Protein AF-A0A7V0S5T3-F1 (afdb_monomer_lite)

Structure (mmCIF, N/CA/C/O backbone):
data_AF-A0A7V0S5T3-F1
#
_entry.id   AF-A0A7V0S5T3-F1
#
loop_
_atom_site.group_PDB
_atom_site.id
_atom_site.type_symbol
_atom_site.label_atom_id
_atom_site.label_alt_id
_atom_site.label_comp_id
_atom_site.label_asym_id
_atom_site.label_entity_id
_atom_site.label_seq_id
_atom_site.pdbx_PDB_ins_code
_atom_site.Cartn_x
_atom_site.Cartn_y
_atom_site.Cartn_z
_atom_site.occupancy
_atom_site.B_iso_or_equiv
_atom_site.auth_seq_id
_atom_site.auth_comp_id
_atom_site.auth_asym_id
_atom_site.auth_atom_id
_atom_site.pdbx_PDB_model_num
ATOM 1 N N . MET A 1 1 ? -54.093 -69.136 -21.562 1.00 40.50 1 MET A N 1
ATOM 2 C CA . MET A 1 1 ? -52.974 -68.172 -21.469 1.00 40.50 1 MET A CA 1
ATOM 3 C C . MET A 1 1 ? -53.476 -66.982 -20.663 1.00 40.50 1 MET A C 1
ATOM 5 O O . MET A 1 1 ? -54.261 -66.212 -21.185 1.00 40.50 1 MET A O 1
ATOM 9 N N . GLN A 1 2 ? -53.454 -67.058 -19.335 1.00 38.94 2 GLN A N 1
ATOM 10 C CA . GLN A 1 2 ? -52.341 -66.786 -18.411 1.00 38.94 2 GLN A CA 1
ATOM 11 C C . GLN A 1 2 ? -52.020 -65.285 -18.261 1.00 38.94 2 GLN A C 1
ATOM 13 O O . GLN A 1 2 ? -51.297 -64.703 -19.057 1.00 38.94 2 GLN A O 1
ATOM 18 N N . ASN A 1 3 ? -52.545 -64.757 -17.151 1.00 38.97 3 ASN A N 1
ATOM 19 C CA . ASN A 1 3 ? -52.017 -63.712 -16.274 1.00 38.97 3 ASN A CA 1
ATOM 20 C C . A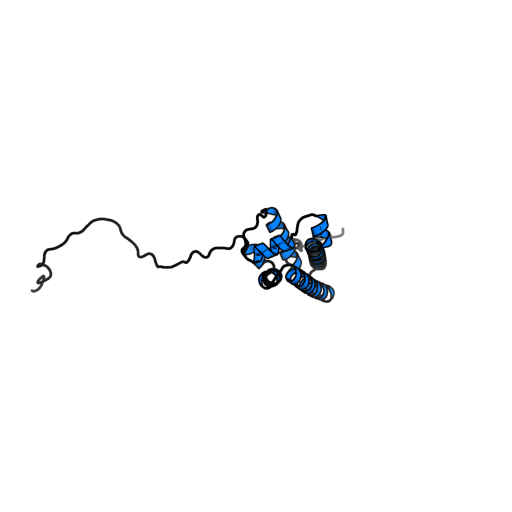SN A 1 3 ? -52.026 -62.235 -16.693 1.00 38.97 3 ASN A C 1
ATOM 22 O O . ASN A 1 3 ? -50.994 -61.607 -16.892 1.00 38.97 3 ASN A O 1
ATOM 26 N N . ILE A 1 4 ? -53.233 -61.675 -16.547 1.00 36.91 4 ILE A N 1
ATOM 27 C CA . ILE A 1 4 ? -53.536 -60.405 -15.855 1.00 36.91 4 ILE A CA 1
ATOM 28 C C . ILE A 1 4 ? -53.920 -60.711 -14.380 1.00 36.91 4 ILE A C 1
ATOM 30 O O . ILE A 1 4 ? -54.836 -60.125 -13.817 1.00 36.91 4 ILE A O 1
ATOM 34 N N . PHE A 1 5 ? -53.308 -61.706 -13.730 1.00 39.69 5 PHE A N 1
ATOM 35 C CA . PHE A 1 5 ? -53.742 -62.136 -12.394 1.00 39.69 5 PHE A CA 1
ATOM 36 C C . PHE A 1 5 ? -52.786 -61.597 -11.329 1.00 39.69 5 PHE A C 1
ATOM 38 O O . PHE A 1 5 ? -51.616 -61.968 -11.306 1.00 39.69 5 PHE A O 1
ATOM 45 N N . ASN A 1 6 ? -53.335 -60.746 -10.458 1.00 39.31 6 ASN A N 1
ATOM 46 C CA . ASN A 1 6 ? -52.792 -60.269 -9.177 1.00 39.31 6 ASN A CA 1
ATOM 47 C C . ASN A 1 6 ? -52.149 -58.878 -9.098 1.00 39.31 6 ASN A C 1
ATOM 49 O O . ASN A 1 6 ? -51.322 -58.648 -8.225 1.00 39.31 6 ASN A O 1
ATOM 53 N N . TYR A 1 7 ? -52.622 -57.904 -9.879 1.00 37.59 7 TYR A N 1
ATOM 54 C CA . TYR A 1 7 ? -52.556 -56.498 -9.427 1.00 37.59 7 TYR A CA 1
ATOM 55 C C . TYR A 1 7 ? -53.915 -55.775 -9.430 1.00 37.59 7 TYR A C 1
ATOM 57 O O . TYR A 1 7 ? -53.978 -54.555 -9.335 1.00 37.59 7 TYR A O 1
ATOM 65 N N . LEU A 1 8 ? -55.015 -56.538 -9.494 1.00 36.66 8 LEU A N 1
ATOM 66 C CA . LEU A 1 8 ? -56.398 -56.046 -9.416 1.00 36.66 8 LEU A CA 1
ATOM 67 C C . LEU A 1 8 ? -57.135 -56.526 -8.154 1.00 36.66 8 LEU A C 1
ATOM 69 O O . LEU A 1 8 ? -58.291 -56.913 -8.242 1.00 36.66 8 LEU A O 1
ATOM 73 N N . MET A 1 9 ? -56.487 -56.515 -6.987 1.00 38.47 9 MET A N 1
ATOM 74 C CA . MET A 1 9 ? -57.171 -56.632 -5.688 1.00 38.47 9 MET A CA 1
ATOM 75 C C . MET A 1 9 ? -56.323 -55.997 -4.574 1.00 38.47 9 MET A C 1
ATOM 77 O O . MET A 1 9 ? -55.687 -56.702 -3.798 1.00 38.47 9 MET A O 1
ATOM 81 N N . ASN A 1 10 ? -56.297 -54.665 -4.492 1.00 39.59 10 ASN A N 1
ATOM 82 C CA . ASN A 1 10 ? -56.599 -53.998 -3.222 1.00 39.59 10 ASN A CA 1
ATOM 83 C C . ASN A 1 10 ? -56.883 -52.500 -3.442 1.00 39.59 10 ASN A C 1
ATOM 85 O O . ASN A 1 10 ? -56.076 -51.828 -4.088 1.00 39.59 10 ASN A O 1
ATOM 89 N N . PRO A 1 11 ? -58.024 -51.983 -2.956 1.00 48.84 11 PRO A N 1
ATOM 90 C CA . PRO A 1 11 ? -58.458 -50.617 -3.177 1.00 48.84 11 PRO A CA 1
ATOM 91 C C . PRO A 1 11 ? -58.013 -49.738 -2.008 1.00 48.84 11 PRO A C 1
ATOM 93 O O . PRO A 1 11 ? -58.479 -49.936 -0.899 1.00 48.84 11 PRO A O 1
ATOM 96 N N . GLU A 1 12 ? -57.138 -48.771 -2.263 1.00 33.75 12 GLU A N 1
ATOM 97 C CA . GLU A 1 12 ? -57.080 -47.494 -1.537 1.00 33.75 12 GLU A CA 1
ATOM 98 C C . GLU A 1 12 ? -56.069 -46.590 -2.253 1.00 33.75 12 GLU A C 1
ATOM 100 O O . GLU A 1 12 ? -54.887 -46.510 -1.933 1.00 33.75 12 GLU A O 1
ATOM 105 N N . LEU A 1 13 ? -56.556 -45.921 -3.298 1.00 45.25 13 LEU A N 1
ATOM 106 C CA . LEU A 1 13 ? -56.051 -44.595 -3.633 1.00 45.25 13 LEU A CA 1
ATOM 107 C C . LEU A 1 13 ? -56.698 -43.603 -2.651 1.00 45.25 13 LEU A C 1
ATOM 109 O O . LEU A 1 13 ? -57.852 -43.784 -2.262 1.00 45.25 13 LEU A O 1
ATOM 113 N N . PRO A 1 14 ? -56.019 -42.488 -2.365 1.00 34.84 14 PRO A N 1
ATOM 114 C CA . PRO A 1 14 ? -56.401 -41.318 -3.131 1.00 34.84 14 PRO A CA 1
ATOM 115 C C . PRO A 1 14 ? -55.205 -40.710 -3.851 1.00 34.84 14 PRO A C 1
ATOM 117 O O . PRO A 1 14 ? -54.191 -40.343 -3.265 1.00 34.84 14 PRO A O 1
ATOM 120 N N . ILE A 1 15 ? -55.392 -40.562 -5.158 1.00 43.84 15 ILE A N 1
ATOM 121 C CA . ILE A 1 15 ? -54.655 -39.623 -5.988 1.00 43.84 15 ILE A CA 1
ATOM 122 C C . ILE A 1 15 ? -55.097 -38.231 -5.528 1.00 43.84 15 ILE A C 1
ATOM 124 O O . ILE A 1 15 ? -56.276 -37.898 -5.647 1.00 43.84 15 ILE A O 1
ATOM 128 N N . SER A 1 16 ? -54.174 -37.405 -5.044 1.00 32.91 16 SER A N 1
ATOM 129 C CA . SER A 1 16 ? -54.357 -35.954 -5.052 1.00 32.91 16 SER A CA 1
ATOM 130 C C . SER A 1 16 ? -53.362 -35.346 -6.030 1.00 32.91 16 SER A C 1
ATOM 132 O O . SER A 1 16 ? -52.180 -35.211 -5.743 1.00 32.91 16 SER A O 1
ATOM 134 N N . HIS A 1 17 ? -53.896 -35.087 -7.218 1.00 34.12 17 HIS A N 1
ATOM 135 C CA . HIS A 1 17 ? -53.672 -33.942 -8.089 1.00 34.12 17 HIS A CA 1
ATOM 136 C C . HIS A 1 17 ? -52.366 -33.126 -7.983 1.00 34.12 17 HIS A C 1
ATOM 138 O O . HIS A 1 17 ? -52.030 -32.552 -6.953 1.00 34.12 17 HIS A O 1
ATOM 144 N N . THR A 1 18 ? -51.824 -32.910 -9.189 1.00 32.06 18 THR A N 1
ATOM 145 C CA . THR A 1 18 ? -51.105 -31.730 -9.705 1.00 32.06 18 THR A CA 1
ATOM 146 C C . THR A 1 18 ? -49.614 -31.566 -9.412 1.00 32.06 18 THR A C 1
ATOM 148 O O . THR A 1 18 ? -49.224 -31.205 -8.312 1.00 32.06 18 THR A O 1
ATOM 151 N N . GLY A 1 19 ? -48.833 -31.647 -10.498 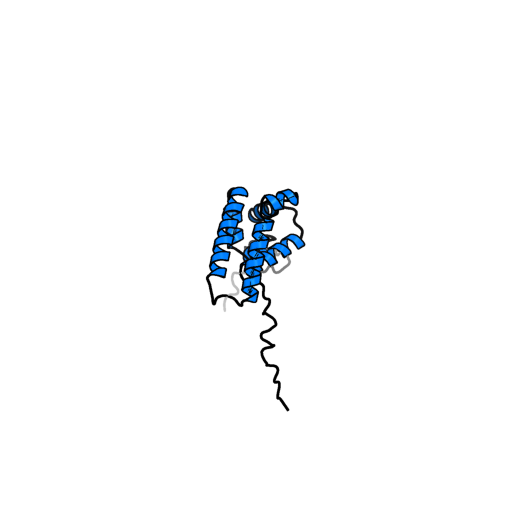1.00 33.34 19 GLY A N 1
ATOM 152 C CA . GLY A 1 19 ? -47.640 -30.829 -10.723 1.00 33.34 19 GLY A CA 1
ATOM 153 C C . GLY A 1 19 ? -46.330 -31.599 -10.650 1.00 33.34 19 GLY A C 1
ATOM 154 O O . GLY A 1 19 ? -45.910 -32.000 -9.575 1.00 33.34 19 GLY A O 1
ATOM 155 N N . ASP A 1 20 ? -45.678 -31.776 -11.795 1.00 36.19 20 ASP A N 1
ATOM 156 C CA . ASP A 1 20 ? -44.363 -32.399 -11.920 1.00 36.19 20 ASP A CA 1
ATOM 157 C C . ASP A 1 20 ? -43.293 -31.615 -11.135 1.00 36.19 20 ASP A C 1
ATOM 159 O O . ASP A 1 20 ? -42.779 -30.595 -11.597 1.00 36.19 20 ASP A O 1
ATOM 163 N N . GLU A 1 21 ? -42.921 -32.100 -9.951 1.00 32.50 21 GLU A N 1
ATOM 164 C CA . GLU A 1 21 ? -41.701 -31.673 -9.267 1.00 32.50 21 GLU A CA 1
ATOM 165 C C . GLU A 1 21 ? -40.513 -32.495 -9.783 1.00 32.50 21 GLU A C 1
ATOM 167 O O . GLU A 1 21 ? -40.313 -33.663 -9.444 1.00 32.50 21 GLU A O 1
ATOM 172 N N . VAL A 1 22 ? -39.696 -31.857 -10.622 1.00 42.66 22 VAL A N 1
ATOM 173 C CA . VAL A 1 22 ? -38.332 -32.305 -10.921 1.00 42.66 22 VAL A CA 1
ATOM 174 C C . VAL A 1 22 ? -37.516 -32.244 -9.621 1.00 42.66 22 VAL A C 1
ATOM 176 O O . VAL A 1 22 ? -37.576 -31.222 -8.932 1.00 42.66 22 VAL A O 1
ATOM 179 N N . PRO A 1 23 ? -36.705 -33.262 -9.272 1.00 32.47 23 PRO A N 1
ATOM 180 C CA . PRO A 1 23 ? -35.891 -33.210 -8.065 1.00 32.47 23 PRO A CA 1
ATOM 181 C C . PRO A 1 23 ? -34.863 -32.077 -8.173 1.00 32.47 23 PRO A C 1
ATOM 183 O O . PRO A 1 23 ? -33.912 -32.149 -8.956 1.00 32.47 23 PRO A O 1
ATOM 186 N N . ILE A 1 24 ? -35.043 -31.022 -7.377 1.00 37.09 24 ILE A N 1
ATOM 187 C CA . ILE A 1 24 ? -34.045 -29.965 -7.210 1.00 37.09 24 ILE A CA 1
ATOM 188 C C . ILE A 1 24 ? -32.876 -30.567 -6.426 1.00 37.09 24 ILE A C 1
ATOM 190 O O . ILE A 1 24 ? -32.993 -30.896 -5.245 1.00 37.09 24 ILE A O 1
ATOM 194 N N . ILE A 1 25 ? -31.739 -30.724 -7.104 1.00 47.47 25 ILE A N 1
ATOM 195 C CA . ILE A 1 25 ? -30.479 -31.173 -6.510 1.00 47.47 25 ILE A CA 1
ATOM 196 C C . ILE A 1 25 ? -30.101 -30.203 -5.386 1.00 47.47 25 ILE A C 1
ATOM 198 O O . ILE A 1 25 ? -29.893 -29.007 -5.597 1.00 47.47 25 ILE A O 1
ATOM 202 N N . ALA A 1 26 ? -30.024 -30.751 -4.177 1.00 38.09 26 ALA A N 1
ATOM 203 C CA . ALA A 1 26 ? -29.661 -30.051 -2.964 1.00 38.09 26 ALA A CA 1
ATOM 204 C C . ALA A 1 26 ? -28.300 -29.338 -3.084 1.00 38.09 26 ALA A C 1
ATOM 206 O O . ALA A 1 26 ? -27.293 -29.934 -3.463 1.00 38.09 26 ALA A O 1
ATOM 207 N N . GLY A 1 27 ? -28.256 -28.081 -2.630 1.00 38.75 27 GLY A N 1
ATOM 208 C CA . GLY A 1 27 ? -27.063 -27.554 -1.967 1.00 38.75 27 GLY A CA 1
ATOM 209 C C . GLY A 1 27 ? -26.077 -26.730 -2.793 1.00 38.75 27 GLY A C 1
ATOM 210 O O . GLY A 1 27 ? -24.877 -26.818 -2.543 1.00 38.75 27 GLY A O 1
ATOM 211 N N . GLN A 1 28 ? -26.526 -25.834 -3.675 1.00 38.06 28 GLN A N 1
ATOM 212 C CA . GLN A 1 28 ? -25.703 -24.656 -3.971 1.00 38.06 28 GLN A CA 1
ATOM 213 C C . GLN A 1 28 ? -25.830 -23.672 -2.801 1.00 38.06 28 GLN A C 1
ATOM 215 O O . GLN A 1 28 ? -26.728 -22.836 -2.763 1.00 38.06 28 GLN A O 1
ATOM 220 N N . LYS A 1 29 ? -24.943 -23.792 -1.800 1.00 37.62 29 LYS A N 1
ATOM 221 C CA . LYS A 1 29 ? -24.721 -22.719 -0.817 1.00 37.62 29 LYS A CA 1
ATOM 222 C C . LYS A 1 29 ? -24.502 -21.430 -1.609 1.00 37.62 29 LYS A C 1
ATOM 224 O O . LYS A 1 29 ? -23.483 -21.326 -2.291 1.00 37.62 29 LYS A O 1
ATOM 229 N N . SER A 1 30 ? -25.411 -20.460 -1.502 1.00 38.91 30 SER A N 1
ATOM 230 C CA . SER A 1 30 ? -25.160 -19.088 -1.944 1.00 38.91 30 SER A CA 1
ATOM 231 C C . SER A 1 30 ? -23.873 -18.619 -1.277 1.00 38.91 30 SER A C 1
ATOM 233 O O . SER A 1 30 ? -23.855 -18.291 -0.088 1.00 38.91 30 SER A O 1
ATOM 235 N N . ARG A 1 31 ? -22.760 -18.670 -2.013 1.00 38.03 31 ARG A N 1
ATOM 236 C CA . ARG A 1 31 ? -21.486 -18.113 -1.575 1.00 38.03 31 ARG A CA 1
ATOM 237 C C . ARG A 1 31 ? -21.773 -16.626 -1.396 1.00 38.03 31 ARG A C 1
ATOM 239 O O . ARG A 1 31 ? -22.056 -15.952 -2.380 1.00 38.03 31 ARG A O 1
ATOM 246 N N . LYS A 1 32 ? -21.803 -16.135 -0.152 1.00 42.28 32 LYS A N 1
ATOM 247 C CA . LYS A 1 32 ? -21.857 -14.693 0.112 1.00 42.28 32 LYS A CA 1
ATOM 248 C C . LYS A 1 32 ? -20.649 -14.096 -0.605 1.00 42.28 32 LYS A C 1
ATOM 250 O O . LYS A 1 32 ? -19.525 -14.306 -0.167 1.00 42.28 32 LYS A O 1
ATOM 255 N N . VAL A 1 33 ? -20.878 -13.466 -1.750 1.00 46.75 33 VAL A N 1
ATOM 256 C CA . VAL A 1 33 ? -19.840 -12.722 -2.458 1.00 46.75 33 VAL A CA 1
ATOM 257 C C . VAL A 1 33 ? -19.564 -11.518 -1.573 1.00 46.75 33 VAL A C 1
ATOM 259 O O . VAL A 1 33 ? -20.478 -10.727 -1.319 1.00 46.75 33 VAL A O 1
ATOM 262 N N . HIS A 1 34 ? -18.361 -11.420 -1.010 1.00 59.06 34 HIS A N 1
ATOM 263 C CA . HIS A 1 34 ? -18.025 -10.240 -0.229 1.00 59.06 34 HIS A CA 1
ATOM 264 C C . HIS A 1 34 ? -17.974 -9.065 -1.203 1.00 59.06 34 HIS A C 1
ATOM 266 O O . HIS A 1 34 ? -17.376 -9.148 -2.277 1.00 59.06 34 HIS A O 1
ATOM 272 N N . LYS A 1 35 ? -18.622 -7.956 -0.828 1.00 67.81 35 LYS A N 1
ATOM 273 C CA . LYS A 1 35 ? -18.823 -6.771 -1.682 1.00 67.81 35 LYS A CA 1
ATOM 274 C C . LYS A 1 35 ? -17.514 -6.227 -2.285 1.00 67.81 35 LYS A C 1
ATOM 276 O O . LYS A 1 35 ? -17.553 -5.537 -3.296 1.00 67.81 35 LYS A O 1
ATOM 281 N N . PHE A 1 36 ? -16.366 -6.570 -1.696 1.00 82.06 36 PHE A N 1
ATOM 282 C CA . PHE A 1 36 ? -15.041 -6.076 -2.068 1.00 82.06 36 PHE A CA 1
ATOM 283 C C . PHE A 1 36 ? -14.056 -7.177 -2.488 1.00 82.06 36 PHE A C 1
ATOM 285 O O . PHE A 1 36 ? -12.864 -6.909 -2.601 1.00 82.06 36 PHE A O 1
ATOM 292 N N . ASP A 1 37 ? -14.522 -8.398 -2.778 1.00 84.06 37 ASP A N 1
ATOM 293 C CA . ASP A 1 37 ? -13.647 -9.493 -3.235 1.00 84.06 37 ASP A CA 1
ATOM 294 C C . ASP A 1 37 ? -12.817 -9.096 -4.463 1.00 84.06 37 ASP A C 1
ATOM 296 O O . ASP A 1 37 ? -11.641 -9.443 -4.577 1.00 84.06 37 ASP A O 1
ATOM 300 N N . ALA A 1 38 ? -13.409 -8.322 -5.376 1.00 87.31 38 ALA A N 1
ATOM 301 C CA . ALA A 1 38 ? -12.718 -7.821 -6.557 1.00 87.31 38 ALA A CA 1
ATOM 302 C C . ALA A 1 38 ? -11.519 -6.923 -6.203 1.00 87.31 38 ALA A C 1
ATOM 304 O O . ALA A 1 38 ? -10.464 -7.082 -6.811 1.00 87.31 38 ALA A O 1
ATOM 305 N N . LEU A 1 39 ? -11.646 -6.048 -5.196 1.00 93.56 39 LE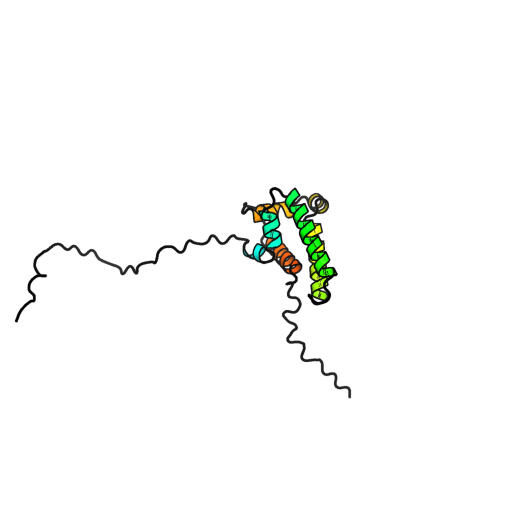U A N 1
ATOM 306 C CA . LEU A 1 39 ? -10.567 -5.170 -4.725 1.00 93.56 39 LEU A CA 1
ATOM 307 C C . LEU A 1 39 ? -9.374 -5.993 -4.228 1.00 93.56 39 LEU A C 1
ATOM 309 O O . LEU A 1 39 ? -8.236 -5.769 -4.631 1.00 93.56 39 LEU A O 1
ATOM 313 N N . TRP A 1 40 ? -9.639 -6.990 -3.385 1.00 95.19 40 TRP A N 1
ATOM 314 C CA . TRP A 1 40 ? -8.591 -7.796 -2.757 1.00 95.19 40 TRP A CA 1
ATOM 315 C C . TRP A 1 40 ? -7.876 -8.734 -3.727 1.00 95.19 40 TRP A C 1
ATOM 317 O O . TRP A 1 40 ? -6.710 -9.065 -3.520 1.00 95.19 40 TRP A O 1
ATOM 327 N N . ARG A 1 41 ? -8.536 -9.130 -4.821 1.00 93.94 41 ARG A N 1
ATOM 328 C CA . ARG A 1 41 ? -7.898 -9.897 -5.901 1.00 93.94 41 ARG A CA 1
ATOM 329 C C . ARG A 1 41 ? -6.895 -9.073 -6.707 1.00 93.94 41 ARG A C 1
ATOM 331 O O . ARG A 1 41 ? -6.022 -9.669 -7.335 1.00 93.94 41 ARG A O 1
ATOM 338 N N . LEU A 1 42 ? -7.005 -7.743 -6.695 1.00 94.75 42 LEU A N 1
ATOM 339 C CA . LEU A 1 42 ? -6.071 -6.867 -7.405 1.00 94.75 42 LEU A CA 1
ATOM 340 C C . LEU A 1 42 ? -4.717 -6.808 -6.713 1.00 94.75 42 LEU A C 1
ATOM 342 O O . LEU A 1 42 ? -3.721 -6.731 -7.412 1.00 94.75 42 LEU A O 1
ATOM 346 N N . ASN A 1 43 ? -4.676 -6.897 -5.380 1.00 96.00 43 ASN A N 1
ATOM 347 C CA . ASN A 1 43 ? -3.434 -7.067 -4.631 1.00 96.00 43 ASN A CA 1
ATOM 348 C C . ASN A 1 43 ? -3.660 -7.941 -3.377 1.00 96.00 43 ASN A C 1
ATOM 350 O O . ASN A 1 43 ? -3.966 -7.430 -2.291 1.00 96.00 43 ASN A O 1
ATOM 354 N N . PRO A 1 44 ? -3.497 -9.272 -3.506 1.00 96.25 44 PRO A N 1
ATOM 355 C CA . PRO A 1 44 ? -3.678 -10.204 -2.395 1.00 96.25 44 PRO A CA 1
ATOM 356 C C . PRO A 1 44 ? -2.670 -10.008 -1.257 1.00 96.25 44 PRO A C 1
ATOM 358 O O . PRO A 1 44 ? -2.976 -10.334 -0.108 1.00 96.25 44 PRO A O 1
ATOM 361 N N . GLY A 1 45 ? -1.481 -9.470 -1.557 1.00 97.69 45 GLY A N 1
ATOM 362 C CA . GLY A 1 45 ? -0.447 -9.183 -0.562 1.00 97.69 45 GLY A CA 1
ATOM 363 C C . GLY A 1 45 ? -0.913 -8.129 0.438 1.00 97.69 45 GLY A C 1
ATOM 364 O O . GLY A 1 45 ? -0.892 -8.369 1.645 1.00 97.69 45 GLY A O 1
ATOM 365 N N . ILE A 1 46 ? -1.437 -7.007 -0.063 1.00 98.06 46 ILE A N 1
ATOM 366 C CA . ILE A 1 46 ? -2.031 -5.948 0.765 1.00 98.06 46 ILE A CA 1
ATOM 367 C C . ILE A 1 46 ? -3.196 -6.499 1.597 1.00 98.06 46 ILE A C 1
ATOM 369 O O . ILE A 1 46 ? -3.248 -6.253 2.803 1.00 98.06 46 ILE A O 1
ATOM 373 N N . HIS A 1 47 ? -4.100 -7.277 0.991 1.00 97.81 47 HIS A N 1
ATOM 374 C CA . HIS A 1 47 ? -5.229 -7.867 1.717 1.00 97.81 47 HIS A CA 1
ATOM 375 C C . HIS A 1 47 ? -4.764 -8.774 2.864 1.00 97.81 47 HIS A C 1
ATOM 377 O O . HIS A 1 47 ? -5.244 -8.625 3.985 1.00 97.81 47 HIS A O 1
ATOM 383 N N . THR A 1 48 ? -3.794 -9.657 2.612 1.00 98.00 48 THR A N 1
ATOM 384 C CA . THR A 1 48 ? -3.229 -10.562 3.628 1.00 98.00 48 THR A CA 1
ATOM 385 C C . THR A 1 48 ? -2.599 -9.773 4.774 1.00 98.00 48 THR A C 1
ATOM 387 O O . THR A 1 48 ? -2.878 -10.032 5.941 1.00 98.00 48 THR A O 1
ATOM 390 N N . ILE A 1 49 ? -1.816 -8.735 4.460 1.00 98.62 49 ILE A N 1
ATOM 391 C CA . ILE A 1 49 ? -1.199 -7.871 5.473 1.00 98.62 49 ILE A CA 1
ATOM 392 C C . ILE A 1 49 ? -2.258 -7.209 6.357 1.00 98.62 49 ILE A C 1
ATOM 394 O O . ILE A 1 49 ? -2.103 -7.191 7.580 1.00 98.62 49 ILE A O 1
ATOM 398 N N . LEU A 1 50 ? -3.317 -6.657 5.764 1.00 98.25 50 LEU A N 1
ATOM 399 C CA . LEU A 1 50 ? -4.395 -6.006 6.508 1.00 98.25 50 LEU A CA 1
ATOM 400 C C . LEU A 1 50 ? -5.180 -7.011 7.363 1.00 98.25 50 LEU A C 1
ATOM 402 O O . LEU A 1 50 ? -5.442 -6.738 8.536 1.00 98.25 50 LEU A O 1
ATOM 406 N N . ARG A 1 51 ? -5.503 -8.178 6.799 1.00 97.00 51 ARG A N 1
ATOM 407 C CA . ARG A 1 51 ? -6.312 -9.219 7.441 1.00 97.00 51 ARG A CA 1
ATOM 408 C C . ARG A 1 51 ? -5.597 -9.891 8.615 1.00 97.00 51 ARG A C 1
ATOM 410 O O . ARG A 1 51 ? -6.211 -10.110 9.656 1.00 97.00 51 ARG A O 1
ATOM 417 N N . ASP A 1 52 ? -4.296 -10.131 8.485 1.00 97.88 52 ASP A N 1
ATOM 418 C CA . ASP A 1 52 ? -3.498 -10.853 9.486 1.00 97.88 52 ASP A CA 1
ATOM 419 C C . ASP A 1 52 ? -2.839 -9.924 10.517 1.00 97.88 52 ASP A C 1
ATOM 421 O O . ASP A 1 52 ? -2.119 -10.357 11.423 1.00 97.88 52 ASP A O 1
ATOM 425 N N . SER A 1 53 ? -3.025 -8.612 10.381 1.00 97.81 53 SER A N 1
ATOM 426 C CA . SER A 1 53 ? -2.525 -7.652 11.360 1.00 97.81 53 SER A CA 1
ATOM 427 C C . SER A 1 53 ? -3.473 -7.552 12.548 1.00 97.81 53 SER A C 1
ATOM 429 O O . SER A 1 53 ? -4.667 -7.371 12.377 1.00 97.81 53 SER A O 1
ATOM 431 N N . GLY A 1 54 ? -2.938 -7.593 13.772 1.00 95.50 54 GLY A N 1
ATOM 432 C CA . GLY A 1 54 ? -3.769 -7.481 14.980 1.00 95.50 54 GLY A CA 1
ATOM 433 C C . GLY A 1 54 ? -4.331 -6.076 15.238 1.00 95.50 54 GLY A C 1
ATOM 434 O O . GLY A 1 54 ? -5.261 -5.916 16.024 1.00 95.50 54 GLY A O 1
ATOM 435 N N . ASN A 1 55 ? -3.750 -5.043 14.620 1.00 97.50 55 ASN A N 1
ATOM 436 C CA . ASN A 1 55 ? -4.225 -3.659 14.674 1.00 97.50 55 ASN A CA 1
ATOM 437 C C . ASN A 1 55 ? -3.610 -2.828 13.535 1.00 97.50 55 ASN A C 1
ATOM 439 O O . ASN A 1 55 ? -2.644 -3.253 12.893 1.00 97.50 55 ASN A O 1
ATOM 443 N N . VAL A 1 56 ? -4.110 -1.605 13.322 1.00 97.62 56 VAL A N 1
ATOM 444 C CA . VAL A 1 56 ? -3.686 -0.791 12.166 1.00 97.62 56 VAL A CA 1
ATOM 445 C C . VAL A 1 56 ? -2.299 -0.169 12.327 1.00 97.62 56 VAL A C 1
ATOM 447 O O . VAL A 1 56 ? -1.682 0.223 11.340 1.00 97.62 56 VAL A O 1
ATOM 450 N N . ILE A 1 57 ? -1.745 -0.117 13.544 1.00 97.88 57 ILE A N 1
ATOM 451 C CA . ILE A 1 57 ? -0.344 0.284 13.753 1.00 97.88 57 ILE A CA 1
ATOM 452 C C . ILE A 1 57 ? 0.582 -0.790 13.171 1.00 97.88 57 ILE A C 1
ATOM 454 O O . ILE A 1 57 ? 1.496 -0.463 12.414 1.00 97.88 57 ILE A O 1
ATOM 458 N N . ILE A 1 58 ? 0.308 -2.063 13.476 1.00 98.38 58 ILE A N 1
ATOM 459 C CA . ILE A 1 58 ? 1.035 -3.210 12.919 1.00 98.38 58 ILE A CA 1
ATOM 460 C C . ILE A 1 58 ? 0.824 -3.285 11.405 1.00 98.38 58 ILE A C 1
ATOM 462 O O . ILE A 1 58 ? 1.802 -3.415 10.670 1.00 98.38 58 ILE A O 1
ATOM 466 N N . ALA A 1 59 ? -0.422 -3.133 10.942 1.00 98.56 59 ALA A N 1
ATOM 467 C CA . ALA A 1 59 ? -0.744 -3.158 9.517 1.00 98.56 59 ALA A CA 1
ATOM 468 C C . ALA A 1 59 ? 0.041 -2.094 8.744 1.00 98.56 59 ALA A C 1
ATOM 470 O O . ALA A 1 59 ? 0.657 -2.400 7.729 1.00 98.56 59 ALA A O 1
ATOM 471 N N . ARG A 1 60 ? 0.104 -0.863 9.271 1.00 98.56 60 ARG A N 1
ATOM 472 C CA . ARG A 1 60 ? 0.879 0.229 8.671 1.00 98.56 60 ARG A CA 1
ATOM 473 C C . ARG A 1 60 ? 2.340 -0.154 8.509 1.00 98.56 60 ARG A C 1
ATOM 475 O O . ARG A 1 60 ? 2.868 -0.044 7.411 1.00 98.56 60 ARG A O 1
ATOM 482 N N . LYS A 1 61 ? 2.983 -0.632 9.580 1.00 98.62 61 LYS A N 1
ATOM 483 C CA . LYS A 1 61 ? 4.398 -1.028 9.536 1.00 98.62 61 LYS A CA 1
ATOM 484 C C . LYS A 1 61 ? 4.643 -2.088 8.454 1.00 98.62 61 LYS A C 1
ATOM 486 O O . LYS A 1 61 ? 5.538 -1.910 7.636 1.00 98.62 61 LYS A O 1
ATOM 491 N N . LYS A 1 62 ? 3.823 -3.142 8.428 1.00 98.75 62 LYS A N 1
ATOM 492 C CA . LYS A 1 62 ? 3.938 -4.232 7.449 1.00 98.75 62 LYS A CA 1
ATOM 493 C C . LYS A 1 62 ? 3.676 -3.770 6.012 1.00 98.75 62 LYS A C 1
ATOM 495 O O . LYS A 1 62 ? 4.353 -4.230 5.102 1.00 98.75 62 LYS A O 1
ATOM 500 N N . LEU A 1 63 ? 2.729 -2.855 5.794 1.00 98.75 63 LEU A N 1
ATOM 501 C CA . LEU A 1 63 ? 2.487 -2.277 4.469 1.00 98.75 63 LEU A CA 1
ATOM 502 C C . LEU A 1 63 ? 3.675 -1.442 3.994 1.00 98.75 63 LEU A C 1
ATOM 504 O O . LEU A 1 63 ? 4.078 -1.586 2.848 1.00 98.75 63 LEU A O 1
ATOM 508 N N . PHE A 1 64 ? 4.267 -0.613 4.859 1.00 98.69 64 PHE A N 1
ATOM 509 C CA . PHE A 1 64 ? 5.476 0.137 4.505 1.00 98.69 64 PHE A CA 1
ATOM 510 C C . PHE A 1 64 ? 6.626 -0.793 4.106 1.00 98.69 64 PHE A C 1
ATOM 512 O O . PHE A 1 64 ? 7.292 -0.530 3.110 1.00 98.69 64 PHE A O 1
ATOM 519 N N . GLU A 1 65 ? 6.825 -1.886 4.841 1.00 98.69 65 GLU A N 1
ATOM 520 C CA . GLU A 1 65 ? 7.831 -2.904 4.523 1.00 98.69 65 GLU A CA 1
ATOM 521 C C . GLU A 1 65 ? 7.546 -3.594 3.180 1.00 98.69 65 GLU A C 1
ATOM 523 O O . GLU A 1 65 ? 8.413 -3.627 2.311 1.00 98.69 65 GLU A O 1
ATOM 528 N N . TYR A 1 66 ? 6.311 -4.053 2.960 1.00 98.62 66 TYR A N 1
ATOM 529 C CA . TYR A 1 66 ? 5.880 -4.641 1.687 1.00 98.62 66 TYR A CA 1
ATOM 530 C C . TYR A 1 66 ? 6.109 -3.695 0.499 1.00 98.62 66 TYR A C 1
ATOM 532 O O . TYR A 1 66 ? 6.663 -4.097 -0.524 1.00 98.62 66 TYR A O 1
ATOM 540 N N . LEU A 1 67 ? 5.724 -2.425 0.644 1.00 98.62 67 LEU A N 1
ATOM 541 C CA . LEU A 1 67 ? 5.883 -1.412 -0.397 1.00 98.62 67 LEU A CA 1
ATOM 542 C C . LEU A 1 67 ? 7.350 -1.066 -0.650 1.00 98.62 67 LEU A C 1
ATOM 544 O O . LEU A 1 67 ? 7.719 -0.812 -1.791 1.00 98.62 67 LEU A O 1
ATOM 548 N N . HIS A 1 68 ? 8.183 -1.068 0.390 1.00 98.44 68 HIS A N 1
ATOM 549 C CA . HIS A 1 68 ? 9.617 -0.837 0.257 1.00 98.44 68 HIS A CA 1
ATOM 550 C C . HIS A 1 68 ? 10.310 -1.976 -0.498 1.00 98.44 68 HIS A C 1
ATOM 552 O O . HIS A 1 68 ? 11.031 -1.715 -1.454 1.00 98.44 68 HIS A O 1
ATOM 558 N N . ILE A 1 69 ? 10.019 -3.232 -0.147 1.00 97.81 69 ILE A N 1
ATOM 559 C CA . ILE A 1 69 ? 10.550 -4.403 -0.862 1.00 97.81 69 ILE A CA 1
ATOM 560 C C . ILE A 1 69 ? 10.095 -4.383 -2.326 1.00 97.81 69 ILE A C 1
ATOM 562 O O . ILE A 1 69 ? 10.873 -4.657 -3.240 1.00 97.81 69 ILE A O 1
ATOM 566 N N . ARG A 1 70 ? 8.825 -4.045 -2.581 1.00 96.12 70 ARG A N 1
ATOM 567 C CA . ARG A 1 70 ? 8.305 -3.929 -3.948 1.00 96.12 70 ARG A CA 1
ATOM 568 C C . ARG A 1 70 ? 9.038 -2.842 -4.736 1.00 96.12 70 ARG A C 1
ATOM 570 O O . ARG A 1 70 ? 9.441 -3.100 -5.863 1.00 96.12 70 ARG A O 1
ATOM 577 N N . GLU A 1 71 ? 9.216 -1.664 -4.156 1.00 97.50 71 GLU A N 1
ATOM 578 C CA . GLU A 1 71 ? 9.963 -0.549 -4.749 1.00 97.50 71 GLU A CA 1
ATOM 579 C C . GLU A 1 71 ? 11.408 -0.940 -5.071 1.00 97.50 71 GLU A C 1
ATOM 581 O O . GLU A 1 71 ? 11.849 -0.737 -6.198 1.00 97.50 71 GLU A O 1
ATOM 586 N N . GLU A 1 72 ? 12.115 -1.573 -4.134 1.00 97.00 72 GLU A N 1
ATOM 587 C CA . GLU A 1 72 ? 13.480 -2.065 -4.337 1.00 97.00 72 GLU A CA 1
ATOM 588 C C . GLU A 1 72 ? 13.557 -3.057 -5.504 1.00 97.00 72 GLU A C 1
ATOM 590 O O . GLU A 1 72 ? 14.407 -2.917 -6.386 1.00 97.00 72 GLU A O 1
ATOM 595 N N . ASN A 1 73 ? 12.632 -4.017 -5.566 1.00 94.75 73 ASN A N 1
ATOM 596 C CA . ASN A 1 73 ? 12.566 -4.974 -6.669 1.00 94.75 73 ASN A CA 1
ATOM 597 C C . ASN A 1 73 ? 12.361 -4.272 -8.015 1.00 94.75 73 ASN A C 1
ATOM 599 O O . ASN A 1 73 ? 13.023 -4.607 -8.993 1.00 94.75 73 ASN A O 1
ATOM 603 N N . ILE A 1 74 ? 11.470 -3.282 -8.077 1.00 95.00 74 ILE A N 1
ATOM 604 C CA . ILE A 1 74 ? 11.209 -2.516 -9.301 1.00 95.00 74 ILE A CA 1
ATOM 605 C C . ILE A 1 74 ? 12.419 -1.665 -9.695 1.00 95.00 74 ILE A C 1
ATOM 607 O O . ILE A 1 74 ? 12.719 -1.525 -10.883 1.00 95.00 74 ILE A O 1
ATOM 611 N N . LEU A 1 75 ? 13.135 -1.106 -8.719 1.00 93.62 75 LEU A N 1
ATOM 612 C CA . LEU A 1 75 ? 14.304 -0.279 -8.981 1.00 93.62 75 LEU A CA 1
ATOM 613 C C . LEU A 1 75 ? 15.485 -1.090 -9.519 1.00 93.62 75 LEU A C 1
ATOM 615 O O . LEU A 1 75 ? 16.156 -0.618 -10.436 1.00 93.62 75 LEU A O 1
ATOM 619 N N . ASN A 1 76 ? 15.679 -2.302 -8.999 1.00 92.75 76 ASN A N 1
ATOM 620 C CA . ASN A 1 76 ? 16.819 -3.159 -9.320 1.00 92.75 76 ASN A CA 1
ATOM 621 C C . ASN A 1 76 ? 16.554 -4.191 -10.431 1.00 92.75 76 ASN A C 1
ATOM 623 O O . ASN A 1 76 ? 17.491 -4.851 -10.873 1.00 92.75 76 ASN A O 1
ATOM 627 N N . SER A 1 77 ? 15.313 -4.334 -10.907 1.00 85.56 77 SER A N 1
ATOM 628 C CA . SER A 1 77 ? 14.987 -5.205 -12.046 1.00 85.56 77 SER A CA 1
ATOM 629 C C . SER A 1 77 ? 15.041 -4.416 -13.357 1.00 85.56 77 SER A C 1
ATOM 631 O O . SER A 1 77 ? 14.258 -3.484 -13.542 1.00 85.56 77 SER A O 1
ATOM 633 N N . SER A 1 78 ? 15.934 -4.790 -14.277 1.00 68.81 78 SER A N 1
ATOM 634 C CA . SER A 1 78 ? 16.101 -4.124 -15.580 1.00 68.81 78 SER A CA 1
ATOM 635 C C . SER A 1 78 ? 15.034 -4.497 -16.614 1.00 68.81 78 SER A C 1
ATOM 637 O O . SER A 1 78 ? 14.673 -3.652 -17.425 1.00 68.81 78 SER A O 1
ATOM 639 N N . ASP A 1 79 ? 14.489 -5.719 -16.559 1.00 70.38 79 ASP A N 1
ATOM 640 C CA . ASP A 1 79 ? 13.789 -6.311 -17.716 1.00 70.38 79 ASP A CA 1
ATOM 641 C C . ASP A 1 79 ? 12.326 -6.718 -17.452 1.00 70.38 79 ASP A C 1
ATOM 643 O O . ASP A 1 79 ? 11.683 -7.334 -18.298 1.00 70.38 79 ASP A O 1
ATOM 647 N N . CYS A 1 80 ? 11.766 -6.401 -16.278 1.00 77.81 80 CYS A N 1
ATOM 648 C CA . CYS A 1 80 ? 10.432 -6.893 -15.898 1.00 77.81 80 CYS A CA 1
ATOM 649 C C . CYS A 1 80 ? 9.260 -6.011 -16.353 1.00 77.81 80 CYS A C 1
ATOM 651 O O . CYS A 1 80 ? 8.137 -6.504 -16.427 1.00 77.81 80 CYS A O 1
ATOM 653 N N . TYR A 1 81 ? 9.486 -4.719 -16.613 1.00 86.69 81 TYR A N 1
ATOM 654 C CA . TYR A 1 81 ? 8.421 -3.764 -16.938 1.00 86.69 81 TYR A CA 1
ATOM 655 C C . TYR A 1 81 ? 8.896 -2.733 -17.959 1.00 86.69 81 TYR A C 1
ATOM 657 O O . TYR A 1 81 ? 10.037 -2.274 -17.904 1.00 86.69 81 TYR A O 1
ATOM 665 N N . HIS A 1 82 ? 7.988 -2.303 -18.837 1.00 89.12 82 HIS A N 1
ATOM 666 C CA . HIS A 1 82 ? 8.222 -1.155 -19.710 1.00 89.12 82 HIS A CA 1
ATOM 667 C C . HIS A 1 82 ? 8.545 0.105 -18.870 1.00 89.12 82 HIS A C 1
ATOM 669 O O . HIS A 1 82 ? 7.922 0.292 -17.819 1.00 89.12 82 HIS A O 1
ATOM 675 N N . PRO A 1 83 ? 9.449 1.010 -19.306 1.00 89.50 83 PRO A N 1
ATOM 676 C CA . PRO A 1 83 ? 9.851 2.189 -18.529 1.00 89.50 83 PRO A CA 1
ATOM 677 C C . PRO A 1 83 ? 8.696 3.044 -17.986 1.00 89.50 83 PRO A C 1
ATOM 679 O O . PRO A 1 83 ? 8.746 3.499 -16.844 1.00 89.50 83 PRO A O 1
ATOM 682 N N . LEU A 1 84 ? 7.635 3.233 -18.777 1.00 90.06 84 LEU A N 1
ATOM 683 C CA . LEU A 1 84 ? 6.447 3.976 -18.344 1.00 90.06 84 LEU A CA 1
ATOM 684 C C . LEU A 1 84 ? 5.643 3.227 -17.269 1.00 90.06 84 LEU A C 1
ATOM 686 O O . LEU A 1 84 ? 5.244 3.833 -16.279 1.00 90.06 84 LEU A O 1
ATOM 690 N N . GLU A 1 85 ? 5.449 1.913 -17.420 1.00 92.25 85 GLU A N 1
ATOM 691 C CA . GLU A 1 85 ? 4.780 1.095 -16.397 1.00 92.25 85 GLU A CA 1
ATOM 692 C C . GLU A 1 85 ? 5.585 1.128 -15.093 1.00 92.25 85 GLU A C 1
ATOM 694 O O . GLU A 1 85 ? 5.030 1.306 -14.014 1.00 92.25 85 GLU A O 1
ATOM 699 N N . ARG A 1 86 ? 6.917 1.061 -15.194 1.00 93.12 86 ARG A N 1
ATOM 700 C CA . ARG A 1 86 ? 7.825 1.199 -14.052 1.00 93.12 86 ARG A CA 1
ATOM 701 C C . ARG A 1 86 ? 7.639 2.533 -13.327 1.00 93.12 86 ARG A C 1
ATOM 703 O O . ARG A 1 86 ? 7.565 2.540 -12.100 1.00 93.12 86 ARG A O 1
ATOM 710 N N . ALA A 1 87 ? 7.529 3.642 -14.057 1.00 94.06 87 ALA A N 1
ATOM 711 C CA . ALA A 1 87 ? 7.251 4.949 -13.462 1.00 94.06 87 ALA A CA 1
ATOM 712 C C . ALA A 1 87 ? 5.895 4.968 -12.733 1.00 94.06 87 ALA A C 1
ATOM 714 O O . ALA A 1 87 ? 5.815 5.446 -11.603 1.00 94.06 87 ALA A O 1
ATOM 715 N N . ILE A 1 88 ? 4.857 4.378 -13.334 1.00 96.12 88 ILE A N 1
ATOM 716 C CA . ILE A 1 88 ? 3.518 4.285 -12.736 1.00 96.12 88 ILE A CA 1
ATOM 717 C C . ILE A 1 88 ? 3.531 3.450 -11.452 1.00 96.12 88 ILE A C 1
ATOM 719 O O . ILE A 1 88 ? 2.926 3.855 -10.461 1.00 96.12 88 ILE A O 1
ATOM 723 N N . ILE A 1 89 ? 4.237 2.316 -11.432 1.00 96.44 89 ILE A N 1
ATOM 724 C CA . ILE A 1 89 ? 4.359 1.479 -10.230 1.00 96.44 89 ILE A CA 1
ATOM 725 C C . ILE A 1 89 ? 5.005 2.273 -9.087 1.00 96.44 89 ILE A C 1
ATOM 727 O O . ILE A 1 89 ? 4.495 2.262 -7.966 1.00 96.44 89 ILE A O 1
ATOM 731 N N . LEU A 1 90 ? 6.117 2.965 -9.357 1.00 97.44 90 LEU A N 1
ATOM 732 C CA . LEU A 1 90 ? 6.850 3.732 -8.343 1.00 97.44 90 LEU A CA 1
ATOM 733 C C . LEU A 1 90 ? 6.020 4.902 -7.796 1.00 97.44 90 LEU A C 1
ATOM 735 O O . LEU A 1 90 ? 5.996 5.132 -6.583 1.00 97.44 90 LEU A O 1
ATOM 739 N N . GLU A 1 91 ? 5.286 5.595 -8.666 1.00 98.31 91 GLU A N 1
ATOM 740 C CA . GLU A 1 91 ? 4.380 6.669 -8.257 1.00 98.31 91 GLU A CA 1
ATOM 741 C C . GLU A 1 91 ? 3.207 6.131 -7.427 1.00 98.31 91 GLU A C 1
ATOM 743 O O . GLU A 1 91 ? 2.879 6.681 -6.377 1.00 98.31 91 GLU A O 1
ATOM 748 N N . ALA A 1 92 ? 2.616 5.002 -7.829 1.00 98.38 92 ALA A N 1
ATOM 749 C CA . ALA A 1 92 ? 1.542 4.351 -7.084 1.00 98.38 92 ALA A CA 1
ATOM 750 C C . ALA A 1 92 ? 2.002 3.897 -5.689 1.00 98.38 92 ALA A C 1
ATOM 752 O O . ALA A 1 92 ? 1.282 4.075 -4.704 1.00 98.38 92 ALA A O 1
ATOM 753 N N . ILE A 1 93 ? 3.220 3.358 -5.574 1.00 98.62 93 ILE A N 1
ATOM 754 C CA . ILE A 1 93 ? 3.822 3.005 -4.283 1.00 98.62 93 ILE A CA 1
ATOM 755 C C . ILE A 1 93 ? 3.986 4.249 -3.404 1.00 98.62 93 ILE A C 1
ATOM 757 O O . ILE A 1 93 ? 3.594 4.229 -2.234 1.00 98.62 93 ILE A O 1
ATOM 761 N N . THR A 1 94 ? 4.536 5.329 -3.959 1.00 98.62 94 THR A N 1
ATOM 762 C CA . THR A 1 94 ? 4.740 6.597 -3.244 1.00 98.62 94 THR A CA 1
ATOM 763 C C . THR A 1 94 ? 3.412 7.183 -2.777 1.00 98.62 94 THR A C 1
ATOM 765 O O . THR A 1 94 ? 3.243 7.475 -1.591 1.00 98.62 94 THR A O 1
ATOM 768 N N . THR A 1 95 ? 2.433 7.255 -3.677 1.00 98.56 95 THR A N 1
ATOM 769 C CA . THR A 1 95 ? 1.072 7.711 -3.389 1.00 98.56 95 THR A CA 1
ATOM 770 C C . THR A 1 95 ? 0.449 6.891 -2.262 1.00 98.56 95 THR A C 1
ATOM 772 O O . THR A 1 95 ? -0.069 7.456 -1.298 1.00 98.56 95 THR A O 1
ATOM 775 N N . PHE A 1 96 ? 0.552 5.559 -2.308 1.00 98.69 96 PHE A N 1
ATOM 776 C CA . PHE A 1 96 ? -0.039 4.725 -1.266 1.00 98.69 96 PHE A CA 1
ATOM 777 C C . PHE A 1 96 ? 0.645 4.913 0.095 1.00 98.69 96 PHE A C 1
ATOM 779 O O . PHE A 1 96 ? -0.051 5.024 1.105 1.00 98.69 96 PHE A O 1
ATOM 786 N N . LYS A 1 97 ? 1.984 5.033 0.134 1.00 98.69 97 LYS A N 1
ATOM 787 C CA . LYS A 1 97 ? 2.742 5.362 1.358 1.00 98.69 97 LYS A CA 1
ATOM 788 C C . LYS A 1 97 ? 2.268 6.683 1.978 1.00 98.69 97 LYS A C 1
ATOM 790 O O . LYS A 1 97 ? 2.122 6.751 3.198 1.00 98.69 97 LYS A O 1
ATOM 795 N N . ILE A 1 98 ? 2.007 7.705 1.159 1.00 98.38 98 ILE A N 1
ATOM 796 C CA . ILE A 1 98 ? 1.488 9.007 1.608 1.00 98.38 98 ILE A CA 1
ATOM 797 C C . ILE A 1 98 ? 0.076 8.849 2.185 1.00 98.38 98 ILE A C 1
ATOM 799 O O . ILE A 1 98 ? -0.158 9.256 3.322 1.00 98.38 98 ILE A O 1
ATOM 803 N N . ILE A 1 99 ? -0.832 8.190 1.455 1.00 98.00 99 ILE A N 1
ATOM 804 C CA . ILE A 1 99 ? -2.232 7.964 1.861 1.00 98.00 99 ILE A CA 1
ATOM 805 C C . ILE A 1 99 ? -2.337 7.287 3.235 1.00 98.00 99 ILE A C 1
ATOM 807 O O . ILE A 1 99 ? -3.198 7.656 4.032 1.00 98.00 99 ILE A O 1
ATOM 811 N N . ILE A 1 100 ? -1.476 6.302 3.523 1.00 98.06 100 ILE A N 1
ATOM 812 C CA . ILE A 1 100 ? -1.482 5.564 4.800 1.00 98.06 100 ILE A CA 1
ATOM 813 C C . ILE A 1 100 ? -0.571 6.187 5.868 1.00 98.06 100 ILE A C 1
ATOM 815 O O . ILE A 1 100 ? -0.403 5.620 6.959 1.00 98.06 100 ILE A O 1
ATOM 819 N N . SER A 1 101 ? 0.073 7.318 5.566 1.00 97.88 101 SER A N 1
ATOM 820 C CA . SER A 1 101 ? 0.984 7.981 6.491 1.00 97.88 101 SER A CA 1
ATOM 821 C C . SER A 1 101 ? 0.208 8.644 7.631 1.00 97.88 101 SER A C 1
ATOM 823 O O . SER A 1 101 ? -0.840 9.257 7.436 1.00 97.88 101 SER A O 1
ATOM 825 N N . LYS A 1 102 ? 0.750 8.568 8.853 1.00 97.12 102 LYS A N 1
ATOM 826 C CA . LYS A 1 102 ? 0.100 9.175 10.026 1.00 97.12 102 LYS A CA 1
ATOM 827 C C . LYS A 1 102 ? -0.053 10.695 9.895 1.00 97.12 102 LYS A C 1
ATOM 829 O O . LYS A 1 102 ? -1.008 11.232 10.442 1.00 97.12 102 LYS A O 1
ATOM 834 N N . SER A 1 103 ? 0.891 11.377 9.235 1.00 96.38 103 SER A N 1
ATOM 835 C CA . SER A 1 103 ? 0.825 12.837 9.063 1.00 96.38 103 SER A CA 1
ATOM 836 C C . SER A 1 103 ? -0.299 13.207 8.109 1.00 96.38 103 SER A C 1
ATOM 838 O O . SER A 1 103 ? -1.177 13.975 8.485 1.00 96.38 103 SER A O 1
ATOM 840 N N . SER A 1 104 ? -0.337 12.577 6.931 1.00 95.88 104 SER A N 1
ATOM 841 C CA . SER A 1 104 ? -1.366 12.849 5.925 1.00 95.88 104 SER A CA 1
ATOM 842 C C . SER A 1 104 ? -2.767 12.528 6.443 1.00 95.88 104 SER A C 1
ATOM 844 O O . SER A 1 104 ? -3.680 13.324 6.261 1.00 95.88 104 SER A O 1
ATOM 846 N N . GLU A 1 105 ? -2.944 11.415 7.162 1.00 97.00 105 GLU A N 1
ATOM 847 C CA . GLU A 1 105 ? -4.238 11.075 7.773 1.00 97.00 105 GLU A CA 1
ATOM 848 C C . GLU A 1 105 ? -4.642 12.069 8.875 1.00 97.00 105 GLU A C 1
ATOM 850 O O . GLU A 1 105 ? -5.817 12.413 9.006 1.00 97.00 105 GLU A O 1
ATOM 855 N N . LYS A 1 106 ? -3.675 12.569 9.658 1.00 96.88 106 LYS A N 1
ATOM 856 C CA . LYS A 1 106 ? -3.926 13.600 10.675 1.00 96.88 106 LYS A CA 1
ATOM 857 C C . LYS A 1 106 ? -4.364 14.919 10.037 1.00 96.88 106 LYS A C 1
ATOM 859 O O . LYS A 1 106 ? -5.275 15.555 10.555 1.00 96.88 106 LYS A O 1
ATOM 864 N N . GLU A 1 107 ? -3.721 15.322 8.948 1.00 96.00 107 GLU A N 1
ATOM 865 C CA . GLU A 1 107 ? -4.045 16.544 8.206 1.00 96.00 107 GLU A CA 1
ATOM 866 C C . GLU A 1 107 ? -5.405 16.442 7.506 1.00 96.00 107 GLU A C 1
ATOM 868 O O . GLU A 1 107 ? -6.191 17.385 7.556 1.00 96.00 107 GLU A O 1
ATOM 873 N N . ALA A 1 108 ? -5.719 15.283 6.920 1.00 93.50 108 ALA A N 1
ATOM 874 C CA . ALA A 1 108 ? -7.000 15.028 6.265 1.00 93.50 108 ALA A CA 1
ATOM 875 C C . ALA A 1 108 ? -8.163 14.804 7.254 1.00 93.50 108 ALA A C 1
ATOM 877 O O . ALA A 1 108 ? -9.326 14.861 6.861 1.00 93.50 108 ALA A O 1
ATOM 878 N N . GLY A 1 109 ? -7.873 14.512 8.528 1.00 95.69 109 GLY A N 1
ATOM 879 C CA . GLY A 1 109 ? -8.880 14.215 9.554 1.00 95.69 109 GLY A CA 1
ATOM 880 C C . GLY A 1 109 ? -9.563 12.850 9.395 1.00 95.69 109 GLY A C 1
ATOM 881 O O . GLY A 1 109 ? -10.527 12.553 10.101 1.00 95.69 109 GLY A O 1
ATOM 882 N N . ILE A 1 110 ? -9.067 12.007 8.489 1.00 93.62 110 ILE A N 1
ATOM 883 C CA . ILE A 1 110 ? -9.622 10.697 8.147 1.00 93.62 110 ILE A CA 1
ATOM 884 C C . ILE A 1 110 ? -8.492 9.680 7.989 1.00 93.62 110 ILE A C 1
ATOM 886 O O . ILE A 1 110 ? -7.438 9.987 7.435 1.00 93.62 110 ILE A O 1
ATOM 890 N N . SER A 1 111 ? -8.709 8.452 8.472 1.00 96.00 111 SER A N 1
ATOM 891 C CA . SER A 1 111 ? -7.750 7.359 8.293 1.00 96.00 111 SER A CA 1
ATOM 892 C C . SER A 1 111 ? -8.216 6.393 7.212 1.00 96.00 111 SER A C 1
ATOM 894 O O . SER A 1 111 ? -9.029 5.497 7.456 1.00 96.00 111 SER A O 1
ATOM 896 N N . ASN A 1 112 ? -7.647 6.557 6.019 1.00 96.50 112 ASN A N 1
ATOM 897 C CA . ASN A 1 112 ? -7.839 5.635 4.905 1.00 96.50 112 ASN A CA 1
ATOM 898 C C . ASN A 1 112 ? -7.360 4.225 5.267 1.00 96.50 112 ASN A C 1
ATOM 900 O O . ASN A 1 112 ? -8.009 3.238 4.917 1.00 96.50 112 ASN A O 1
ATOM 904 N N . LEU A 1 113 ? -6.265 4.113 6.030 1.00 98.00 113 LEU A N 1
ATOM 905 C CA . LEU A 1 113 ? -5.776 2.811 6.465 1.00 98.00 113 LEU A CA 1
ATOM 906 C C . LEU A 1 113 ? -6.743 2.128 7.437 1.00 98.00 113 LEU A C 1
ATOM 908 O O . LEU A 1 113 ? -6.950 0.923 7.329 1.00 98.00 113 LEU A O 1
ATOM 912 N N . GLU A 1 114 ? -7.345 2.864 8.374 1.00 97.50 114 GLU A N 1
ATOM 913 C CA . GLU A 1 114 ? -8.349 2.311 9.291 1.00 97.50 114 GLU A CA 1
ATOM 914 C C . GLU A 1 114 ? -9.569 1.786 8.523 1.00 97.50 114 GLU A C 1
ATOM 916 O O . GLU A 1 114 ? -10.087 0.715 8.845 1.00 97.50 114 GLU A O 1
ATOM 921 N N . MET A 1 115 ? -10.012 2.512 7.491 1.00 96.44 115 MET A N 1
ATOM 922 C CA . MET A 1 115 ? -11.111 2.082 6.624 1.00 96.44 115 MET A CA 1
ATOM 923 C C . MET A 1 115 ? -10.759 0.792 5.883 1.00 96.44 115 MET A C 1
ATOM 925 O O . MET A 1 115 ? -11.486 -0.191 6.009 1.00 96.44 115 MET A O 1
ATOM 929 N N . LEU A 1 116 ? -9.615 0.751 5.194 1.00 96.88 116 LEU A N 1
ATOM 930 C CA . LEU A 1 116 ? -9.134 -0.451 4.502 1.00 96.88 116 LEU A CA 1
ATOM 931 C C . LEU A 1 116 ? -8.947 -1.636 5.455 1.00 96.88 116 LEU A C 1
ATOM 933 O O . LEU A 1 116 ? -9.323 -2.762 5.130 1.00 96.88 116 LEU A O 1
ATOM 937 N N . TYR A 1 117 ? -8.408 -1.389 6.650 1.00 97.81 117 TYR A N 1
ATOM 938 C CA . TYR A 1 117 ? -8.242 -2.410 7.675 1.00 97.81 117 TYR A CA 1
ATOM 939 C C . TYR A 1 117 ? -9.593 -2.983 8.098 1.00 97.81 117 TYR A C 1
ATOM 941 O O . TYR A 1 117 ? -9.793 -4.191 8.022 1.00 97.81 117 TYR A O 1
ATOM 949 N N . LYS A 1 118 ? -10.562 -2.145 8.477 1.00 95.56 118 LYS A N 1
ATOM 950 C CA . LYS A 1 118 ? -11.909 -2.608 8.842 1.00 95.56 118 LYS A CA 1
ATOM 951 C C . LYS A 1 118 ? -12.586 -3.365 7.697 1.00 95.56 118 LYS A C 1
ATOM 953 O O . LYS A 1 118 ? -13.170 -4.417 7.949 1.00 95.56 118 LYS A O 1
ATOM 958 N N . LEU A 1 119 ? -12.453 -2.875 6.464 1.00 94.69 119 LEU A N 1
ATOM 959 C CA . LEU A 1 119 ? -12.964 -3.541 5.266 1.00 94.69 119 LEU A CA 1
ATOM 960 C C . LEU A 1 119 ? -12.356 -4.939 5.074 1.00 94.69 119 LEU A C 1
ATOM 962 O O . LEU A 1 119 ? -13.089 -5.875 4.775 1.00 94.69 119 LEU A O 1
ATOM 966 N N . SER A 1 120 ? -11.048 -5.110 5.295 1.00 95.12 120 SER A N 1
ATOM 967 C CA . SER A 1 120 ? -10.373 -6.421 5.200 1.00 95.12 120 SER A CA 1
ATOM 968 C C . SER A 1 120 ? -10.814 -7.430 6.271 1.00 95.12 120 SER A C 1
ATOM 970 O O . SER A 1 120 ? -10.655 -8.637 6.102 1.00 95.12 120 SER A O 1
ATOM 972 N N . GLN A 1 121 ? -11.371 -6.928 7.376 1.00 94.25 121 GLN A N 1
ATOM 973 C CA . GLN A 1 121 ? -11.893 -7.705 8.503 1.00 94.25 121 GLN A CA 1
ATOM 974 C C . GLN A 1 121 ? -13.399 -7.982 8.362 1.00 94.25 121 GLN A C 1
ATOM 976 O O . GLN A 1 121 ? -14.049 -8.343 9.343 1.00 94.25 121 GLN A O 1
ATOM 981 N N . ASP A 1 122 ? -13.972 -7.736 7.178 1.00 90.56 122 ASP A N 1
ATOM 982 C CA . ASP A 1 122 ? -15.400 -7.878 6.884 1.00 90.56 122 ASP A CA 1
ATOM 983 C C . ASP A 1 122 ? -16.314 -7.049 7.806 1.00 90.56 122 ASP A C 1
ATOM 985 O O . ASP A 1 122 ? -17.498 -7.347 7.984 1.00 90.56 122 ASP A O 1
ATOM 989 N N . LYS A 1 123 ? -15.775 -5.974 8.398 1.00 90.06 123 LYS A N 1
ATOM 990 C CA . LYS A 1 123 ? -16.552 -5.043 9.218 1.00 90.06 123 LYS A CA 1
ATOM 991 C C . LYS A 1 123 ? -17.324 -4.090 8.315 1.00 90.06 123 LYS A C 1
ATOM 993 O O . LYS A 1 123 ? -16.832 -3.658 7.275 1.00 90.06 123 LYS A O 1
ATOM 998 N N . GLN A 1 124 ? -18.526 -3.716 8.746 1.00 86.75 124 GLN A N 1
ATOM 999 C CA . GLN A 1 124 ? -19.294 -2.682 8.062 1.00 86.75 124 GLN A CA 1
ATOM 1000 C C . GLN A 1 124 ? -18.600 -1.327 8.227 1.00 86.75 124 GLN A C 1
ATOM 1002 O O . GLN A 1 124 ? -18.371 -0.860 9.344 1.00 86.75 124 GLN A O 1
ATOM 1007 N N . VAL A 1 125 ? -18.259 -0.718 7.096 1.00 88.69 125 VAL A N 1
ATOM 1008 C CA . VAL A 1 125 ? -17.714 0.634 6.987 1.00 88.69 125 VAL A CA 1
ATOM 1009 C C . VAL A 1 125 ? -18.497 1.335 5.891 1.00 88.69 125 VAL A C 1
ATOM 1011 O O . VAL A 1 125 ? -18.769 0.730 4.851 1.00 88.69 125 VAL A O 1
ATOM 1014 N N . ASP A 1 126 ? -18.864 2.587 6.131 1.00 88.94 126 ASP A N 1
ATOM 1015 C CA . ASP A 1 126 ? -19.451 3.430 5.100 1.00 88.94 126 ASP A CA 1
ATOM 1016 C C . ASP A 1 126 ? -18.331 3.970 4.206 1.00 88.94 126 ASP A C 1
ATOM 1018 O O . ASP A 1 126 ? -17.492 4.757 4.646 1.00 88.94 126 ASP A O 1
ATOM 1022 N N . VAL A 1 127 ? -18.266 3.460 2.979 1.00 89.56 127 VAL A N 1
ATOM 1023 C CA . VAL A 1 127 ? -17.304 3.872 1.956 1.00 89.56 127 VAL A CA 1
ATOM 1024 C C . VAL A 1 127 ? -18.041 4.059 0.643 1.00 89.56 127 VAL A C 1
ATOM 1026 O O . VAL A 1 127 ? -18.901 3.252 0.274 1.00 89.56 127 VAL A O 1
ATOM 1029 N N . SER A 1 128 ? -17.699 5.131 -0.066 1.00 91.12 128 SER A N 1
ATOM 1030 C CA . SER A 1 128 ? -18.271 5.409 -1.377 1.00 91.12 128 SER A CA 1
ATOM 1031 C C . SER A 1 128 ? -17.775 4.400 -2.413 1.00 91.12 128 SER A C 1
ATOM 1033 O O . SER A 1 128 ? -16.736 3.756 -2.255 1.00 91.12 128 SER A O 1
ATOM 1035 N N . GLU A 1 129 ? -18.507 4.279 -3.516 1.00 90.25 129 GLU A N 1
ATOM 1036 C CA . GLU A 1 129 ? -18.038 3.507 -4.669 1.00 90.25 129 GLU A CA 1
ATOM 1037 C C . GLU A 1 129 ? -16.728 4.079 -5.232 1.00 90.25 129 GLU A C 1
ATOM 1039 O O . GLU A 1 129 ? -15.806 3.321 -5.527 1.00 90.25 129 GLU A O 1
ATOM 1044 N N . GLY A 1 130 ? -16.610 5.412 -5.283 1.00 92.50 130 GLY A N 1
ATOM 1045 C CA . GLY A 1 130 ? -15.396 6.106 -5.721 1.00 92.50 130 GLY A CA 1
ATOM 1046 C C . GLY A 1 130 ? -14.163 5.716 -4.906 1.00 92.50 130 GLY A C 1
ATOM 1047 O O . GLY A 1 130 ? -13.143 5.375 -5.491 1.00 92.50 130 GLY A O 1
ATOM 1048 N N . PHE A 1 131 ? -14.287 5.637 -3.578 1.00 93.44 131 PHE A N 1
ATOM 1049 C CA . PHE A 1 131 ? -13.203 5.179 -2.702 1.00 93.44 131 PHE A CA 1
ATOM 1050 C C . PHE A 1 131 ? -12.706 3.783 -3.105 1.00 93.44 131 PHE A C 1
ATOM 1052 O O . PHE A 1 131 ? -11.509 3.545 -3.247 1.00 93.44 131 PHE A O 1
ATOM 1059 N N . ILE A 1 132 ? -13.623 2.840 -3.337 1.00 94.19 132 ILE A N 1
ATOM 1060 C CA . ILE A 1 132 ? -13.261 1.470 -3.725 1.00 94.19 132 ILE A CA 1
ATOM 1061 C C . ILE A 1 132 ? -12.590 1.440 -5.098 1.00 94.19 132 ILE A C 1
ATOM 1063 O O . ILE A 1 132 ? -11.612 0.712 -5.277 1.00 94.19 132 ILE A O 1
ATOM 1067 N N . LEU A 1 133 ? -13.089 2.228 -6.053 1.00 93.81 133 LEU A N 1
ATOM 1068 C CA . LEU A 1 133 ? -12.508 2.332 -7.391 1.00 93.81 133 LEU A CA 1
ATOM 1069 C C . LEU A 1 133 ? -11.098 2.934 -7.359 1.00 93.81 133 LEU A C 1
ATOM 1071 O O . LEU A 1 133 ? -10.201 2.407 -8.017 1.00 93.81 133 LEU A O 1
ATOM 1075 N N . GLU A 1 134 ? -10.868 3.972 -6.557 1.00 95.12 134 GLU A N 1
ATOM 1076 C CA . GLU A 1 134 ? -9.546 4.584 -6.379 1.00 95.12 134 GLU A CA 1
ATOM 1077 C C . GLU A 1 134 ? -8.528 3.566 -5.853 1.00 95.12 134 GLU A C 1
ATOM 1079 O O . GLU A 1 134 ? -7.461 3.390 -6.448 1.00 95.12 134 GLU A O 1
ATOM 1084 N N . PHE A 1 135 ? -8.872 2.816 -4.799 1.00 97.25 135 PHE A N 1
ATOM 1085 C CA . PHE A 1 135 ? -7.984 1.772 -4.280 1.00 97.25 135 PHE A CA 1
ATOM 1086 C C . PHE A 1 135 ? -7.835 0.589 -5.235 1.00 97.25 135 PHE A C 1
ATOM 1088 O O . PHE A 1 135 ? -6.752 0.012 -5.311 1.00 97.25 135 PHE A O 1
ATOM 1095 N N . ALA A 1 136 ? -8.865 0.247 -6.012 1.00 95.06 136 ALA A N 1
ATOM 1096 C CA . ALA A 1 136 ? -8.755 -0.773 -7.047 1.00 95.06 136 ALA A CA 1
ATOM 1097 C C . ALA A 1 136 ? -7.718 -0.374 -8.109 1.00 95.06 136 ALA A C 1
ATOM 1099 O O . ALA A 1 136 ? -6.823 -1.161 -8.427 1.00 95.06 136 ALA A O 1
ATOM 1100 N N . HIS A 1 137 ? -7.782 0.858 -8.616 1.00 95.12 137 HIS A N 1
ATOM 1101 C CA . HIS A 1 137 ? -6.800 1.367 -9.571 1.00 95.12 137 HIS A CA 1
ATOM 1102 C C . HIS A 1 137 ? -5.397 1.460 -8.967 1.00 95.12 137 HIS A C 1
ATOM 1104 O O . HIS A 1 137 ? -4.436 1.025 -9.603 1.00 95.12 137 HIS A O 1
ATOM 1110 N N . LEU A 1 138 ? -5.282 1.937 -7.726 1.00 97.69 138 LEU A N 1
ATOM 1111 C CA . LEU A 1 138 ? -4.007 2.040 -7.020 1.00 97.69 138 LEU A CA 1
ATOM 1112 C C . LEU A 1 138 ? -3.353 0.666 -6.814 1.00 97.69 138 LEU A C 1
ATOM 1114 O O . LEU A 1 138 ? -2.180 0.479 -7.130 1.00 97.69 138 LEU A O 1
ATOM 1118 N N . PHE A 1 139 ? -4.111 -0.326 -6.343 1.00 97.44 139 PHE A N 1
ATOM 1119 C CA . PHE A 1 139 ? -3.611 -1.689 -6.138 1.00 97.44 139 PHE A CA 1
ATOM 1120 C C . PHE A 1 139 ? -3.208 -2.350 -7.453 1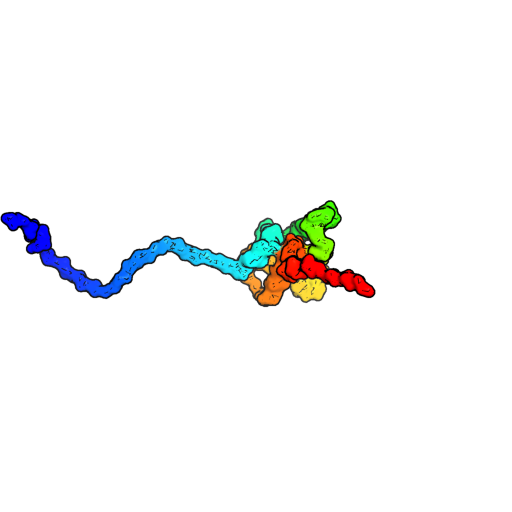.00 97.44 139 PHE A C 1
ATOM 1122 O O . PHE A 1 139 ? -2.167 -3.005 -7.518 1.00 97.44 139 PHE A O 1
ATOM 1129 N N . ARG A 1 140 ? -3.989 -2.126 -8.515 1.00 95.12 140 ARG A N 1
ATOM 1130 C CA . ARG A 1 140 ? -3.664 -2.598 -9.862 1.00 95.12 140 ARG A CA 1
ATOM 1131 C C . ARG A 1 140 ? -2.357 -1.985 -10.381 1.00 95.12 140 ARG A C 1
ATOM 1133 O O . ARG A 1 140 ? -1.560 -2.694 -10.993 1.00 95.12 140 ARG A O 1
ATOM 1140 N N . ALA A 1 141 ? -2.129 -0.697 -10.124 1.00 96.19 141 ALA A N 1
ATOM 1141 C CA . ALA A 1 141 ? -0.905 -0.001 -10.509 1.00 96.19 141 ALA A CA 1
ATOM 1142 C C . ALA A 1 141 ? 0.324 -0.510 -9.734 1.00 96.19 141 ALA A C 1
ATOM 1144 O O . ALA A 1 141 ? 1.351 -0.766 -10.347 1.00 96.19 141 ALA A O 1
ATOM 1145 N N . ILE A 1 142 ? 0.217 -0.757 -8.423 1.00 97.00 142 ILE A N 1
ATOM 1146 C CA . ILE A 1 142 ? 1.316 -1.319 -7.605 1.00 97.00 142 ILE A CA 1
ATOM 1147 C C . ILE A 1 142 ? 1.765 -2.704 -8.116 1.00 97.00 142 ILE A C 1
ATOM 1149 O O . ILE A 1 142 ? 2.959 -3.029 -8.133 1.00 97.00 142 ILE A O 1
ATOM 1153 N N . GLU A 1 143 ? 0.818 -3.522 -8.583 1.00 94.31 143 GLU A N 1
ATOM 1154 C CA . GLU A 1 143 ? 1.103 -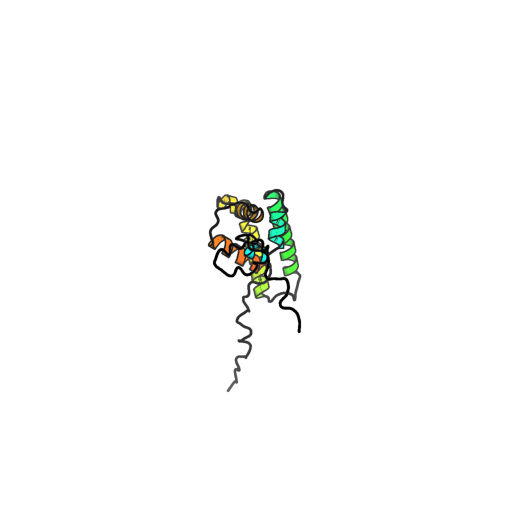4.830 -9.189 1.00 94.31 143 GLU A CA 1
ATOM 1155 C C . GLU A 1 143 ? 1.685 -4.743 -10.613 1.00 94.31 143 GLU A C 1
ATOM 1157 O O . GLU A 1 143 ? 2.048 -5.773 -11.178 1.00 94.31 143 GLU A O 1
ATOM 1162 N N . GLY A 1 144 ? 1.818 -3.544 -11.193 1.00 91.81 144 GLY A N 1
ATOM 1163 C CA . GLY A 1 144 ? 2.324 -3.354 -12.557 1.00 91.81 144 GLY A CA 1
ATOM 1164 C C . GLY A 1 144 ? 1.345 -3.805 -13.635 1.00 91.81 144 GLY A C 1
ATOM 1165 O O . GLY A 1 144 ? 1.742 -4.342 -14.666 1.00 91.81 144 GLY A O 1
ATOM 1166 N N . ARG A 1 145 ? 0.044 -3.663 -13.359 1.00 88.06 145 ARG A N 1
ATOM 1167 C CA . ARG A 1 145 ? -1.051 -4.017 -14.273 1.00 88.06 145 ARG A CA 1
ATOM 1168 C C . ARG A 1 145 ? -1.871 -2.785 -14.640 1.00 88.06 145 ARG A C 1
ATOM 1170 O O . ARG A 1 145 ? -3.089 -2.868 -14.805 1.00 88.06 145 ARG A O 1
ATOM 1177 N N . SER A 1 146 ? -1.239 -1.615 -14.724 1.00 80.00 146 SER A N 1
ATOM 1178 C CA . SER A 1 146 ? -1.940 -0.356 -14.988 1.00 80.00 146 SER A CA 1
ATOM 1179 C C . SER A 1 146 ? -2.610 -0.335 -16.372 1.00 80.00 146 SER A C 1
ATOM 1181 O O . SER A 1 146 ? -3.629 0.338 -16.534 1.00 80.00 146 SER A O 1
ATOM 1183 N N . ASN A 1 147 ? -2.144 -1.194 -17.291 1.00 71.69 147 ASN A N 1
ATOM 1184 C CA . ASN A 1 147 ? -2.738 -1.492 -18.597 1.00 71.69 147 ASN A CA 1
ATOM 1185 C C . ASN A 1 147 ? -2.598 -0.360 -19.632 1.00 71.69 147 ASN A C 1
ATOM 1187 O O . ASN A 1 147 ? -3.365 -0.321 -20.594 1.00 71.69 147 ASN A O 1
ATOM 1191 N N . VAL A 1 148 ? -1.621 0.542 -19.463 1.00 72.19 148 VAL A N 1
ATOM 1192 C CA . VAL A 1 148 ? -1.415 1.712 -20.348 1.00 72.19 148 VAL A CA 1
ATOM 1193 C C . VAL A 1 148 ? -1.110 1.317 -21.803 1.00 72.19 148 VAL A C 1
ATOM 1195 O O . VAL A 1 148 ? -1.430 2.075 -22.709 1.00 72.19 148 VAL A O 1
ATOM 1198 N N . TYR A 1 149 ? -0.582 0.111 -22.042 1.00 62.25 149 TYR A N 1
ATOM 1199 C CA . TYR A 1 149 ? -0.256 -0.409 -23.382 1.00 62.25 149 TYR A CA 1
ATOM 1200 C C . TYR A 1 149 ? -1.314 -1.341 -23.995 1.00 62.25 149 TYR A C 1
ATOM 1202 O O . TYR A 1 149 ? -1.157 -1.806 -25.118 1.00 62.25 149 TYR A O 1
ATOM 1210 N N . SER A 1 150 ? -2.431 -1.602 -23.316 1.00 55.12 150 SER A N 1
ATOM 1211 C CA . SER A 1 150 ? -3.442 -2.559 -23.807 1.00 55.12 150 SER A CA 1
ATOM 1212 C C . SER A 1 150 ? -4.220 -2.135 -25.055 1.00 55.12 150 SER A C 1
ATOM 1214 O O . SER A 1 150 ? -5.132 -2.844 -25.466 1.00 55.12 150 SER A O 1
ATOM 1216 N N . HIS A 1 151 ? -3.913 -0.972 -25.630 1.00 50.47 151 HIS A N 1
ATOM 1217 C CA . HIS A 1 151 ? -4.504 -0.465 -26.874 1.00 50.47 151 HIS A CA 1
ATOM 1218 C C . HIS A 1 151 ? -3.443 -0.089 -27.926 1.00 50.47 151 HIS A C 1
ATOM 1220 O O . HIS A 1 151 ? -3.794 0.477 -28.954 1.00 50.47 151 HIS A O 1
ATOM 1226 N N . SER A 1 152 ? -2.152 -0.358 -27.691 1.00 50.19 152 SER A N 1
ATOM 1227 C CA . SER A 1 152 ? -1.072 0.080 -28.593 1.00 50.19 152 SER A CA 1
ATOM 1228 C C . SER A 1 152 ? -0.401 -1.039 -29.388 1.00 50.19 152 SER A C 1
ATOM 1230 O O . SER A 1 152 ? 0.386 -0.726 -30.272 1.00 50.19 152 SER A O 1
ATOM 1232 N N . GLU A 1 153 ? -0.708 -2.316 -29.136 1.00 49.78 153 GLU A N 1
ATOM 1233 C CA . GLU A 1 153 ? -0.208 -3.419 -29.984 1.00 49.78 153 GLU A CA 1
ATOM 1234 C C . GLU A 1 153 ? -0.777 -3.366 -31.420 1.00 49.78 153 GLU A C 1
ATOM 1236 O O . GLU A 1 153 ? -0.209 -3.967 -32.324 1.00 49.78 153 GLU A O 1
ATOM 1241 N N . GLU A 1 154 ? -1.839 -2.587 -31.669 1.00 49.53 154 GLU A N 1
ATOM 1242 C CA . GLU A 1 154 ? -2.348 -2.302 -33.024 1.00 49.53 154 GLU A CA 1
ATOM 1243 C C . GLU A 1 154 ? -1.603 -1.156 -33.741 1.00 49.53 154 GLU A C 1
ATOM 1245 O O . GLU A 1 154 ? -1.862 -0.900 -34.914 1.00 49.53 154 GLU A O 1
ATOM 1250 N N . LEU A 1 155 ? -0.677 -0.450 -33.078 1.00 50.28 155 LEU A N 1
ATOM 1251 C CA . LEU A 1 155 ? 0.004 0.725 -33.647 1.00 50.28 155 LEU A CA 1
ATOM 1252 C C . LEU A 1 155 ? 1.454 0.462 -34.088 1.00 50.28 155 LEU A C 1
ATOM 1254 O O . LEU A 1 155 ? 2.130 1.393 -34.524 1.00 50.28 155 LEU A O 1
ATOM 1258 N N . ASP A 1 156 ? 1.912 -0.792 -34.036 1.00 48.09 156 ASP A N 1
ATOM 1259 C CA . ASP A 1 156 ? 3.239 -1.208 -34.522 1.00 48.09 156 ASP A CA 1
ATOM 1260 C C . ASP A 1 156 ? 3.288 -1.492 -36.042 1.00 48.09 156 ASP A C 1
ATOM 1262 O O . ASP A 1 156 ? 4.331 -1.875 -36.578 1.00 48.09 156 ASP A O 1
ATOM 1266 N N . GLU A 1 157 ? 2.208 -1.226 -36.791 1.00 47.88 157 GLU A N 1
ATOM 1267 C CA . GLU A 1 157 ? 2.307 -1.035 -38.245 1.00 47.88 157 GLU A CA 1
ATOM 1268 C C . GLU A 1 157 ? 2.889 0.359 -38.525 1.00 47.88 157 GLU A C 1
ATOM 1270 O O . GLU A 1 157 ? 2.189 1.364 -38.644 1.00 47.88 157 GLU A O 1
ATOM 1275 N N . GLY A 1 158 ? 4.222 0.412 -38.545 1.00 44.25 158 GLY A N 1
ATOM 1276 C CA . GLY A 1 158 ? 5.014 1.636 -38.547 1.00 44.25 158 GLY A CA 1
ATOM 1277 C C . GLY A 1 158 ? 4.603 2.705 -39.567 1.00 44.25 158 GLY A C 1
ATOM 1278 O O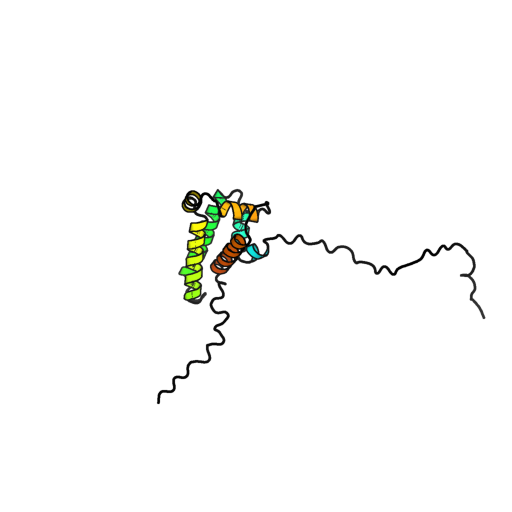 . GLY A 1 158 ? 4.246 2.433 -40.715 1.00 44.25 158 GLY A O 1
ATOM 1279 N N . LEU A 1 159 ? 4.763 3.967 -39.156 1.00 46.53 159 LEU A N 1
ATOM 1280 C CA . LEU A 1 159 ? 4.742 5.128 -40.045 1.00 46.53 159 LEU A CA 1
ATOM 1281 C C . LEU A 1 159 ? 5.864 4.993 -41.087 1.00 46.53 159 LEU A C 1
ATOM 1283 O O . LEU A 1 159 ? 7.025 5.323 -40.841 1.00 46.53 159 LEU A O 1
ATOM 1287 N N . ASN A 1 160 ? 5.505 4.488 -42.264 1.00 44.06 160 ASN A N 1
ATOM 1288 C CA . ASN A 1 160 ? 6.395 4.328 -43.403 1.00 44.06 160 ASN A CA 1
ATOM 1289 C C . ASN A 1 160 ? 6.642 5.703 -44.049 1.00 44.06 160 ASN A C 1
ATOM 1291 O O . ASN A 1 160 ? 5.979 6.093 -45.011 1.00 44.06 160 ASN A O 1
ATOM 1295 N N . PHE A 1 161 ? 7.578 6.473 -43.494 1.00 49.09 161 PHE A N 1
ATOM 1296 C CA . PHE A 1 161 ? 8.066 7.697 -44.126 1.00 49.09 161 PHE A CA 1
ATOM 1297 C C . PHE A 1 161 ? 8.979 7.332 -45.300 1.00 49.09 161 PHE A C 1
ATOM 1299 O O . PHE A 1 161 ? 10.205 7.355 -45.192 1.00 49.09 161 PHE A O 1
ATOM 1306 N N . GLN A 1 162 ? 8.378 6.999 -46.443 1.00 46.19 162 GLN A N 1
ATOM 1307 C CA . GLN A 1 162 ? 9.107 7.000 -47.705 1.00 46.19 162 GLN A CA 1
ATOM 1308 C C . GLN A 1 162 ? 9.469 8.446 -48.057 1.00 46.19 162 GLN A C 1
ATOM 1310 O O . GLN A 1 162 ? 8.612 9.260 -48.402 1.00 46.19 162 GLN A O 1
ATOM 1315 N N . GLN A 1 163 ? 10.755 8.758 -47.908 1.00 43.72 163 GLN A N 1
ATOM 1316 C CA . GLN A 1 163 ? 11.375 9.990 -48.379 1.00 43.72 163 GLN A CA 1
ATOM 1317 C C . GLN A 1 163 ? 11.275 10.035 -49.909 1.00 43.72 163 GLN A C 1
ATOM 1319 O O . GLN A 1 163 ? 11.585 9.049 -50.580 1.00 43.72 163 GLN A O 1
ATOM 1324 N N . LYS A 1 164 ? 10.822 11.169 -50.442 1.00 39.00 164 LYS A N 1
ATOM 1325 C CA . LYS A 1 164 ? 10.758 11.458 -51.874 1.00 39.00 164 LYS A CA 1
ATOM 1326 C C . LYS A 1 164 ? 11.648 12.648 -52.189 1.00 39.00 164 LYS A C 1
ATOM 1328 O O . LYS A 1 164 ? 11.691 13.564 -51.337 1.00 39.00 164 LYS A O 1
#

Radius of gyration: 29.93 Å; chains: 1; bounding box: 75×85×67 Å

Secondary structure (DSSP, 8-state):
-----SSS-----------------S--------TTHHHHHH-HHHHHHHHT-SSHHHHHHHHHHHHHHHHHHHHH-SSSS-HHHHHHHHHHHHHHHHHT-HHHHHHHTS-HHHHHHHHHTT------HHHHHHHHHHHHHHTT---TTTTTTTS-S-------

Foldseek 3Di:
DDDVPPPPDDDDDDDDDDDDDDDDDDDPPPPPPQPQPLLCVLPVLLLCLLQPDPDLVSSLVVLLVVLVVLLVCLVPDDPDADPVLSVLLNVLSVVVNLLQDPVNCVVVVHHPSRQSSCSSNVHDDDDDPVSSVVSSCSSNSNVSNNCPCVPCVVVVPDDPPPDD

pLDDT: mean 78.06, std 24.69, range [32.06, 98.75]

Sequence (164 aa):
MQNIFNYLMNPELPISHTGDEVPIIAGQKSRKVHKFDALWRLNPGIHTILRDSGNVIIARKKLFEYLHIREENILNSSDCYHPLERAIILEAITTFKIIISKSSEKEAGISNLEMLYKLSQDKQVDVSEGFILEFAHLFRAIEGRSNVYSHSEELDEGLNFQQK